Protein AF-A0A535J105-F1 (afdb_monomer_lite)

Radius of gyration: 20.71 Å; chains: 1; bounding box: 49×43×56 Å

Structure (mmCIF, N/CA/C/O backbone):
data_AF-A0A535J105-F1
#
_entry.id   AF-A0A535J105-F1
#
loop_
_atom_site.group_PDB
_atom_site.id
_atom_site.type_symbol
_atom_site.label_atom_id
_atom_site.label_alt_id
_atom_site.label_comp_id
_atom_site.label_asym_id
_atom_site.label_entity_id
_atom_site.label_seq_id
_atom_site.pdbx_PDB_ins_code
_atom_site.Cartn_x
_atom_site.Cartn_y
_atom_site.Cartn_z
_atom_site.occupancy
_atom_site.B_iso_or_equiv
_atom_site.auth_seq_id
_atom_site.auth_comp_id
_atom_site.auth_asym_id
_atom_site.auth_atom_id
_atom_site.pdbx_PDB_model_num
ATOM 1 N N . LYS A 1 1 ? -11.473 29.350 32.137 1.00 59.50 1 LYS A N 1
ATOM 2 C CA . LYS A 1 1 ? -11.458 27.879 32.347 1.00 59.50 1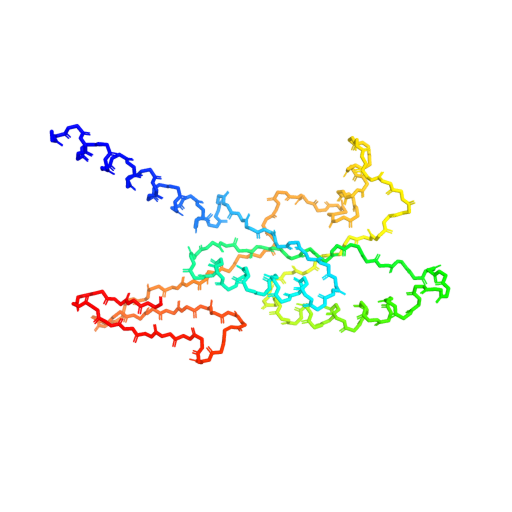 LYS A CA 1
ATOM 3 C C . LYS A 1 1 ? -12.404 27.208 31.356 1.00 59.50 1 LYS A C 1
ATOM 5 O O . LYS A 1 1 ? -11.939 26.349 30.625 1.00 59.50 1 LYS A O 1
ATOM 10 N N . ASP A 1 2 ? -13.639 27.688 31.223 1.00 75.06 2 ASP A N 1
ATOM 11 C CA . ASP A 1 2 ? -14.650 27.106 30.321 1.00 75.06 2 ASP A CA 1
ATOM 12 C C . ASP A 1 2 ? -14.290 27.156 28.827 1.00 75.06 2 ASP A C 1
ATOM 14 O O . ASP A 1 2 ? -14.538 26.194 28.109 1.00 75.06 2 ASP A O 1
ATOM 18 N N . GLU A 1 3 ? -13.612 28.207 28.351 1.00 83.88 3 GLU A N 1
ATOM 19 C CA . GLU A 1 3 ? -13.160 28.265 26.949 1.00 83.88 3 GLU A CA 1
ATOM 20 C C . GLU A 1 3 ? -12.140 27.179 26.587 1.00 83.88 3 GLU A C 1
ATOM 22 O O . GLU A 1 3 ? -12.159 26.666 25.469 1.00 83.88 3 GLU A O 1
ATOM 27 N N . VAL A 1 4 ? -11.269 26.805 27.532 1.00 87.19 4 VAL A N 1
ATOM 28 C CA . VAL A 1 4 ? -10.257 25.757 27.329 1.00 87.19 4 VAL A CA 1
ATOM 29 C C . VAL A 1 4 ? -10.929 24.388 27.268 1.00 87.19 4 VAL A C 1
ATOM 31 O O . VAL A 1 4 ? -10.615 23.599 26.379 1.00 87.19 4 VAL A O 1
ATOM 34 N N . PHE A 1 5 ? -11.901 24.131 28.148 1.00 87.94 5 PHE A N 1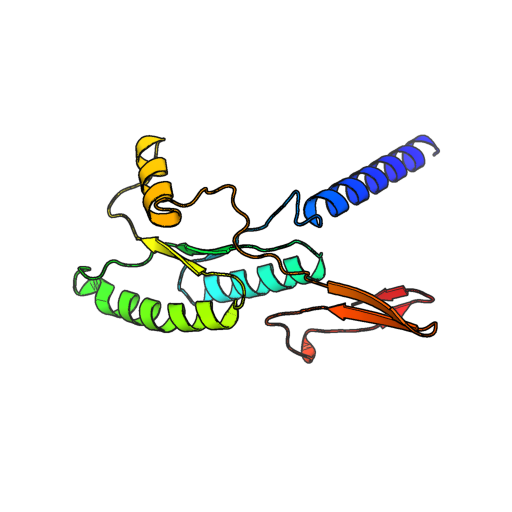
ATOM 35 C CA . PHE A 1 5 ? -12.697 22.901 28.110 1.00 87.94 5 PHE A CA 1
ATOM 36 C C . PHE A 1 5 ? -13.506 22.792 26.815 1.00 87.94 5 PHE A C 1
ATOM 38 O O . PHE A 1 5 ? -13.410 21.787 26.116 1.00 87.94 5 PHE A O 1
ATOM 45 N N . ALA A 1 6 ? -14.199 23.861 26.417 1.00 89.81 6 ALA A N 1
ATOM 46 C CA . ALA A 1 6 ? -14.946 23.885 25.163 1.00 89.81 6 ALA A CA 1
ATOM 47 C C . ALA A 1 6 ? -14.034 23.721 23.929 1.00 89.81 6 ALA A C 1
ATOM 49 O O . ALA A 1 6 ? -14.430 23.123 22.927 1.00 89.81 6 ALA A O 1
ATOM 50 N N . ALA A 1 7 ? -12.804 24.244 23.966 1.00 91.00 7 ALA A N 1
ATOM 51 C CA . ALA A 1 7 ? -11.824 24.024 22.904 1.00 91.00 7 ALA A CA 1
ATOM 52 C C . ALA A 1 7 ? -11.367 22.558 22.835 1.00 91.00 7 ALA A C 1
ATOM 54 O O . ALA A 1 7 ? -11.295 22.006 21.734 1.00 91.00 7 ALA A O 1
ATOM 55 N N . ALA A 1 8 ? -11.119 21.927 23.985 1.00 92.12 8 ALA A N 1
ATOM 56 C CA . ALA A 1 8 ? -10.745 20.518 24.067 1.00 92.12 8 ALA A CA 1
ATOM 57 C C . ALA A 1 8 ? -11.865 19.596 23.552 1.00 92.12 8 ALA A C 1
ATOM 59 O O . ALA A 1 8 ? -11.605 18.732 22.716 1.00 92.12 8 ALA A O 1
ATOM 60 N N . GLU A 1 9 ? -13.118 19.828 23.950 1.00 92.12 9 GLU A N 1
ATOM 61 C CA . GLU A 1 9 ? -14.272 19.063 23.453 1.00 92.12 9 GLU A CA 1
ATOM 62 C C . GLU A 1 9 ? -14.429 19.175 21.932 1.00 92.12 9 GLU A C 1
ATOM 64 O O . GLU A 1 9 ? -14.629 18.174 21.240 1.00 92.12 9 GLU A O 1
ATOM 69 N N . ARG A 1 10 ? -14.273 20.385 21.376 1.00 92.88 10 ARG A N 1
ATOM 70 C CA . ARG A 1 10 ? -14.320 20.591 19.919 1.00 92.88 10 ARG A CA 1
ATOM 71 C C . ARG A 1 10 ? -13.208 19.843 19.190 1.00 92.88 10 ARG A C 1
ATOM 73 O O . ARG A 1 10 ? -13.450 19.356 18.085 1.00 92.88 10 ARG A O 1
ATOM 80 N N . LEU A 1 11 ? -12.009 19.777 19.768 1.00 93.19 11 LEU A N 1
ATOM 81 C CA . LEU A 1 11 ? -10.890 19.028 19.198 1.00 93.19 11 LEU A CA 1
ATOM 82 C C . LEU A 1 11 ? -11.182 17.525 19.209 1.00 93.19 11 LEU A C 1
ATOM 84 O O . LEU A 1 11 ? -11.106 16.899 18.155 1.00 93.19 11 LEU A O 1
ATOM 88 N N . LEU A 1 12 ? -11.591 16.973 20.354 1.00 93.25 12 LEU A N 1
ATOM 89 C CA . LEU A 1 12 ? -11.930 15.553 20.486 1.00 93.25 12 LEU A CA 1
ATOM 90 C C . LEU A 1 12 ? -13.046 15.147 19.515 1.00 93.25 12 LEU A C 1
ATOM 92 O O . LEU A 1 12 ? -12.905 14.167 18.790 1.00 93.25 12 LEU A O 1
ATOM 96 N N . ALA A 1 13 ? -14.102 15.957 19.397 1.00 93.31 13 ALA A N 1
ATOM 97 C CA . ALA A 1 13 ? -15.184 15.704 18.445 1.00 93.31 13 ALA A CA 1
ATOM 98 C C . ALA A 1 13 ? -14.731 15.778 16.974 1.00 93.31 13 ALA A C 1
ATOM 100 O O . ALA A 1 13 ? -15.311 15.123 16.108 1.00 93.31 13 ALA A O 1
ATOM 101 N N . ARG A 1 14 ? -13.724 16.601 16.649 1.00 93.38 14 ARG A N 1
ATOM 102 C CA . ARG A 1 14 ? -13.136 16.643 15.299 1.00 93.38 14 ARG A CA 1
ATOM 103 C C . ARG A 1 14 ? -12.275 15.413 15.025 1.00 93.38 14 ARG A C 1
ATOM 105 O O . ARG A 1 14 ? -12.372 14.878 13.927 1.00 93.38 14 ARG A O 1
ATOM 112 N N . LEU A 1 15 ? -11.487 14.970 16.003 1.00 93.56 15 LEU A N 1
ATOM 113 C CA . LEU A 1 15 ? -10.656 13.770 15.890 1.00 93.56 15 LEU A CA 1
ATOM 114 C C . LEU A 1 15 ? -11.509 12.507 15.732 1.00 93.56 15 LEU A C 1
ATOM 116 O O . LEU A 1 15 ? -11.232 11.713 14.843 1.00 93.56 15 LEU A O 1
ATOM 120 N N . ASP A 1 16 ? -12.589 12.371 16.506 1.00 91.25 16 ASP A N 1
ATOM 121 C CA . ASP A 1 16 ? -13.537 11.255 16.376 1.00 91.25 16 ASP A CA 1
ATOM 122 C C . ASP A 1 16 ? -14.183 11.208 14.981 1.00 91.25 16 ASP A C 1
ATOM 124 O O . ASP A 1 16 ? -14.221 10.161 14.337 1.00 91.25 16 ASP A O 1
ATOM 128 N N . ARG A 1 17 ? -14.629 12.361 14.461 1.00 93.06 17 ARG A N 1
ATOM 129 C CA . ARG A 1 17 ? -15.175 12.441 13.096 1.00 93.06 17 ARG A CA 1
ATOM 130 C C . ARG A 1 17 ? -14.147 12.074 12.030 1.00 93.06 17 ARG A C 1
ATOM 132 O O . ARG A 1 17 ? -14.493 11.375 11.085 1.00 93.06 17 ARG A O 1
ATOM 139 N N . LEU A 1 18 ? -12.911 12.547 12.169 1.00 92.62 18 LEU A N 1
ATOM 140 C CA . LEU A 1 18 ? -11.831 12.225 11.238 1.00 92.62 18 LEU A CA 1
ATOM 141 C C . LEU A 1 18 ? -11.532 10.726 11.261 1.00 92.62 18 LEU A C 1
ATOM 143 O O . LEU A 1 18 ? -11.474 10.109 10.203 1.00 92.62 18 LEU A O 1
ATOM 147 N N . HIS A 1 19 ? -11.403 10.136 12.450 1.00 89.75 19 HIS A N 1
ATOM 148 C CA . HIS A 1 19 ? -11.154 8.707 12.599 1.00 89.75 19 HIS A CA 1
ATOM 149 C C . HIS A 1 19 ? -12.260 7.871 11.942 1.00 89.75 19 HIS A C 1
ATOM 151 O O . HIS A 1 19 ? -11.954 6.980 11.158 1.00 89.75 19 HIS A O 1
ATOM 157 N N . LYS A 1 20 ? -13.536 8.216 12.171 1.00 90.38 20 LYS A N 1
ATOM 158 C CA . LYS A 1 20 ? -14.678 7.546 11.524 1.00 90.38 20 LYS A CA 1
ATOM 159 C C . LYS A 1 20 ? -14.620 7.607 9.999 1.00 90.38 20 LYS A C 1
ATOM 161 O O . LYS A 1 20 ? -14.920 6.610 9.361 1.00 90.38 20 LYS A O 1
ATOM 166 N N . LEU A 1 21 ? -14.227 8.744 9.421 1.00 92.38 21 LEU A N 1
ATOM 167 C CA . LEU A 1 21 ? -14.090 8.885 7.967 1.00 92.38 21 LEU A CA 1
ATOM 168 C C . LEU A 1 21 ? -12.931 8.053 7.407 1.00 92.38 21 LEU A C 1
ATOM 170 O O . LEU A 1 21 ? -13.077 7.446 6.350 1.00 92.38 21 LEU A O 1
ATOM 174 N N . LEU A 1 22 ? -11.789 8.026 8.101 1.00 91.12 22 LEU A N 1
ATOM 175 C CA . LEU A 1 22 ? -10.622 7.253 7.667 1.00 91.12 22 LEU A CA 1
ATOM 176 C C . LEU A 1 22 ? -10.811 5.743 7.839 1.00 91.12 22 LEU A C 1
ATOM 178 O O . LEU A 1 22 ? -10.203 4.977 7.101 1.00 91.12 22 LEU A O 1
ATOM 182 N N . ALA A 1 23 ? -11.630 5.324 8.803 1.00 89.25 23 ALA A N 1
ATOM 183 C CA . ALA A 1 23 ? -11.937 3.922 9.063 1.00 89.25 23 ALA A CA 1
ATOM 184 C C . ALA A 1 23 ? -13.127 3.386 8.243 1.00 89.25 23 ALA A C 1
ATOM 186 O O . ALA A 1 23 ? -13.415 2.194 8.313 1.00 89.25 23 ALA A O 1
ATOM 187 N N . ASP A 1 24 ? -13.834 4.235 7.486 1.00 89.50 24 ASP A N 1
ATOM 188 C CA . ASP A 1 24 ? -14.956 3.818 6.641 1.00 89.50 24 ASP A CA 1
ATOM 189 C C . ASP A 1 24 ? -14.453 3.323 5.266 1.00 89.50 24 ASP A C 1
ATOM 191 O O . ASP A 1 24 ? -14.023 4.144 4.448 1.00 89.50 24 ASP A O 1
ATOM 195 N N . PRO A 1 25 ? -14.521 2.005 4.976 1.00 87.19 25 PRO A N 1
ATOM 196 C CA . PRO A 1 25 ? -14.032 1.424 3.723 1.00 87.19 25 PRO A CA 1
ATOM 197 C C . PRO A 1 25 ? -14.865 1.788 2.492 1.00 87.19 25 PRO A C 1
ATOM 199 O O . PRO A 1 25 ? -14.424 1.525 1.374 1.00 87.19 25 PRO A O 1
ATOM 202 N N . GLU A 1 26 ? -16.048 2.382 2.663 1.00 88.06 26 GLU A N 1
ATOM 203 C CA . GLU A 1 26 ? -16.838 2.893 1.539 1.00 88.06 26 GLU A CA 1
ATOM 204 C C . GLU A 1 26 ? -16.488 4.347 1.190 1.00 88.06 26 GLU A C 1
ATOM 206 O O . GLU A 1 26 ? -16.902 4.841 0.141 1.00 88.06 26 GLU A O 1
ATOM 211 N N . LEU A 1 27 ? -15.711 5.034 2.038 1.00 91.06 27 LEU A N 1
ATOM 212 C CA . LEU A 1 27 ? -15.307 6.429 1.833 1.00 91.06 27 LEU A CA 1
ATOM 213 C C . LEU A 1 27 ? -13.801 6.598 1.622 1.00 91.06 27 LEU A C 1
ATOM 215 O O . LEU A 1 27 ? -13.392 7.458 0.841 1.00 91.06 27 LEU A O 1
ATOM 219 N N . THR A 1 28 ? -12.984 5.809 2.319 1.00 92.50 28 THR A N 1
ATOM 220 C CA . THR A 1 28 ? -11.526 5.956 2.336 1.00 92.50 28 THR A CA 1
ATOM 221 C C . THR A 1 28 ? -10.849 4.613 2.094 1.00 92.50 28 THR A C 1
ATOM 223 O O . THR A 1 28 ? -11.300 3.585 2.586 1.00 92.50 28 THR A O 1
ATOM 226 N N . ALA A 1 29 ? -9.725 4.634 1.377 1.00 92.75 29 ALA A N 1
ATOM 227 C CA . ALA A 1 29 ? -8.799 3.515 1.275 1.00 92.75 29 ALA A CA 1
ATOM 228 C C . ALA A 1 29 ? -7.351 4.023 1.285 1.00 92.75 29 ALA A C 1
ATOM 230 O O . ALA A 1 29 ? -7.041 5.085 0.736 1.00 92.75 29 ALA A O 1
ATOM 231 N N . VAL A 1 30 ? -6.465 3.260 1.919 1.00 94.12 30 VAL A N 1
ATOM 232 C CA . VAL A 1 30 ? -5.026 3.517 1.980 1.00 94.12 30 VAL A CA 1
ATOM 233 C C . VAL A 1 30 ? -4.310 2.631 0.963 1.00 94.12 30 VAL A C 1
ATOM 235 O O . VAL A 1 30 ? -4.537 1.425 0.894 1.00 94.12 30 VAL A O 1
ATOM 238 N N . ARG A 1 31 ? -3.399 3.227 0.190 1.00 96.19 31 ARG A N 1
ATOM 239 C CA . ARG A 1 31 ? -2.553 2.511 -0.770 1.00 96.19 31 ARG A CA 1
ATOM 240 C C . ARG A 1 31 ? -1.101 2.616 -0.356 1.00 96.19 31 ARG A C 1
ATOM 242 O O . ARG A 1 31 ? -0.573 3.722 -0.239 1.00 96.19 31 ARG A O 1
ATOM 249 N N . VAL A 1 32 ? -0.459 1.477 -0.128 1.00 96.94 32 VAL A N 1
ATOM 250 C CA . VAL A 1 32 ? 0.933 1.435 0.334 1.00 96.94 32 VAL A CA 1
ATOM 251 C C . VAL A 1 32 ? 1.855 1.421 -0.874 1.00 96.94 32 VAL A C 1
ATOM 253 O O . VAL A 1 32 ? 1.741 0.549 -1.725 1.00 96.94 32 VAL A O 1
ATOM 256 N N . VAL A 1 33 ? 2.783 2.372 -0.954 1.00 98.12 33 VAL A N 1
ATOM 257 C CA . VAL A 1 33 ? 3.801 2.414 -2.011 1.00 98.12 33 VAL A CA 1
ATOM 258 C C . VAL A 1 33 ? 5.138 1.989 -1.427 1.00 98.12 33 VAL A C 1
ATOM 260 O O . VAL A 1 33 ? 5.564 2.535 -0.411 1.00 98.12 33 VAL A O 1
ATOM 263 N N . LEU A 1 34 ? 5.815 1.050 -2.081 1.00 98.25 34 LEU A N 1
ATOM 264 C CA . LEU A 1 34 ? 7.118 0.547 -1.657 1.00 98.25 34 LEU A CA 1
ATOM 265 C C . LEU A 1 34 ? 8.039 0.316 -2.851 1.00 98.25 34 LEU A C 1
ATOM 267 O O . LEU A 1 34 ? 7.582 0.125 -3.976 1.00 98.25 34 LEU A O 1
ATOM 271 N N . ALA A 1 35 ? 9.343 0.324 -2.614 1.00 97.81 35 ALA A N 1
ATOM 272 C CA . ALA A 1 35 ? 10.326 -0.203 -3.549 1.00 97.81 35 ALA A CA 1
ATOM 273 C C . ALA A 1 35 ? 10.714 -1.627 -3.128 1.00 97.81 35 ALA A C 1
ATOM 275 O O . ALA A 1 35 ? 10.693 -1.963 -1.945 1.00 97.81 35 ALA A O 1
ATOM 276 N N . LEU A 1 36 ? 11.097 -2.469 -4.090 1.00 97.44 36 LEU A N 1
ATOM 277 C CA . LEU A 1 36 ? 11.543 -3.843 -3.822 1.00 97.44 36 LEU A CA 1
ATOM 278 C C . LEU A 1 36 ? 12.983 -3.881 -3.286 1.00 97.44 36 LEU A C 1
ATOM 280 O O . LEU A 1 36 ? 13.898 -4.430 -3.903 1.00 97.44 36 LEU A O 1
ATOM 284 N N . GLU A 1 37 ? 13.167 -3.273 -2.122 1.00 95.56 37 GLU A N 1
ATOM 285 C CA . GLU A 1 37 ? 14.380 -3.280 -1.316 1.00 95.56 37 GLU A CA 1
ATOM 286 C C . GLU A 1 37 ? 14.026 -3.570 0.147 1.00 95.56 37 GLU A C 1
ATOM 288 O O . GLU A 1 37 ? 12.940 -3.236 0.615 1.00 95.56 37 GLU A O 1
ATOM 293 N N . LYS A 1 38 ? 14.954 -4.178 0.896 1.00 94.56 38 LYS A N 1
ATOM 294 C CA . LYS A 1 38 ? 14.671 -4.673 2.254 1.00 94.56 38 LYS A CA 1
ATOM 295 C C . LYS A 1 38 ? 14.131 -3.600 3.202 1.00 94.56 38 LYS A C 1
ATOM 297 O O . LYS A 1 38 ? 13.212 -3.878 3.962 1.00 94.56 38 LYS A O 1
ATOM 302 N N . LEU A 1 39 ? 14.714 -2.398 3.177 1.00 96.56 39 LEU A N 1
ATOM 303 C CA . LEU A 1 39 ? 14.316 -1.317 4.079 1.00 96.56 39 LEU A CA 1
ATOM 304 C C . LEU A 1 39 ? 12.901 -0.823 3.759 1.00 96.56 39 LEU A C 1
ATOM 306 O O . LEU A 1 39 ? 12.062 -0.778 4.654 1.00 96.56 39 LEU A O 1
ATOM 310 N N . SER A 1 40 ? 12.627 -0.524 2.485 1.00 97.69 40 SER A N 1
ATOM 311 C CA . SER A 1 40 ? 11.307 -0.067 2.044 1.00 97.69 40 SER A CA 1
ATOM 312 C C . SER A 1 40 ? 10.215 -1.113 2.293 1.00 97.69 40 SER A C 1
ATOM 314 O O . SER A 1 40 ? 9.123 -0.747 2.721 1.00 97.69 40 SER A O 1
ATOM 316 N N . ILE A 1 41 ? 10.512 -2.407 2.113 1.00 97.81 41 ILE A N 1
ATOM 317 C CA . ILE A 1 41 ? 9.576 -3.494 2.445 1.00 97.81 41 ILE A CA 1
ATOM 318 C C . ILE A 1 41 ? 9.272 -3.504 3.950 1.00 97.81 41 ILE A C 1
ATOM 320 O O . ILE A 1 41 ? 8.106 -3.463 4.328 1.00 97.81 41 ILE A O 1
ATOM 324 N N . ALA A 1 42 ? 10.291 -3.459 4.814 1.00 96.50 42 ALA A N 1
ATOM 325 C CA . ALA A 1 42 ? 10.088 -3.451 6.266 1.00 96.50 42 ALA A CA 1
ATOM 326 C C . ALA A 1 42 ? 9.328 -2.200 6.765 1.00 96.50 42 ALA A C 1
ATOM 328 O O . ALA A 1 42 ? 8.584 -2.246 7.746 1.00 96.50 42 ALA A O 1
ATOM 329 N N . GLU A 1 43 ? 9.503 -1.047 6.117 1.00 97.00 43 GLU A N 1
ATOM 330 C CA . GLU A 1 43 ? 8.715 0.160 6.399 1.00 97.00 43 GLU A CA 1
ATOM 331 C C . GLU A 1 43 ? 7.256 0.029 5.958 1.00 97.00 43 GLU A C 1
ATOM 333 O O . GLU A 1 43 ? 6.355 0.446 6.695 1.00 97.00 43 GLU A O 1
ATOM 338 N N . ALA A 1 44 ? 7.022 -0.579 4.796 1.00 97.12 44 ALA A N 1
ATOM 339 C CA . ALA A 1 44 ? 5.686 -0.864 4.297 1.00 97.12 44 ALA A CA 1
ATOM 340 C C . ALA A 1 44 ? 4.943 -1.849 5.209 1.00 97.12 44 ALA A C 1
ATOM 342 O O . ALA A 1 44 ? 3.794 -1.586 5.558 1.00 97.12 44 ALA A O 1
ATOM 343 N N . GLU A 1 45 ? 5.607 -2.917 5.660 1.00 95.75 45 GLU A N 1
ATOM 344 C CA . GLU A 1 45 ? 5.057 -3.896 6.607 1.00 95.75 45 GLU A CA 1
ATOM 345 C C . GLU A 1 45 ? 4.622 -3.216 7.912 1.00 95.75 45 GLU A C 1
ATOM 347 O O . GLU A 1 45 ? 3.455 -3.295 8.290 1.00 95.75 45 GLU A O 1
ATOM 352 N N . ARG A 1 46 ? 5.514 -2.441 8.549 1.00 94.00 46 ARG A N 1
ATOM 353 C CA . ARG A 1 46 ? 5.186 -1.702 9.785 1.00 94.00 46 ARG A CA 1
ATOM 354 C C . ARG A 1 46 ? 4.023 -0.729 9.602 1.00 94.00 46 ARG A C 1
ATOM 356 O O . ARG A 1 46 ? 3.146 -0.643 10.459 1.00 94.00 46 ARG A O 1
ATOM 363 N N . SER A 1 47 ? 4.008 0.004 8.489 1.00 94.44 47 SER A N 1
ATOM 364 C CA . SER A 1 47 ? 2.921 0.941 8.181 1.00 94.44 47 SER A CA 1
ATOM 365 C C . SER A 1 47 ? 1.592 0.205 8.021 1.00 94.44 47 SER A C 1
ATOM 367 O O . SER A 1 47 ? 0.573 0.645 8.548 1.00 94.44 47 SER A O 1
ATOM 369 N N . PHE A 1 48 ? 1.611 -0.946 7.351 1.00 93.81 48 PHE A N 1
ATOM 370 C CA . PHE A 1 48 ? 0.436 -1.780 7.137 1.00 93.81 48 PHE A CA 1
ATOM 371 C C . PHE A 1 48 ? -0.122 -2.344 8.447 1.00 93.81 48 PHE A C 1
ATOM 373 O O . PHE A 1 48 ? -1.334 -2.263 8.661 1.00 93.81 48 PHE A O 1
ATOM 380 N N . THR A 1 49 ? 0.736 -2.802 9.365 1.00 91.31 49 THR A N 1
ATOM 381 C CA . THR A 1 49 ? 0.330 -3.185 10.728 1.00 91.31 49 THR A CA 1
ATOM 382 C C . THR A 1 49 ? -0.347 -2.021 11.458 1.00 91.31 49 THR A C 1
ATOM 384 O O . THR A 1 49 ? -1.403 -2.208 12.061 1.00 91.31 49 THR A O 1
ATOM 387 N N . TYR A 1 50 ? 0.204 -0.802 11.379 1.00 90.56 50 TYR A N 1
ATOM 388 C CA . TYR A 1 50 ? -0.405 0.373 12.016 1.00 90.56 50 TYR A CA 1
ATOM 389 C C . TYR A 1 50 ? -1.756 0.742 11.414 1.00 90.56 50 TY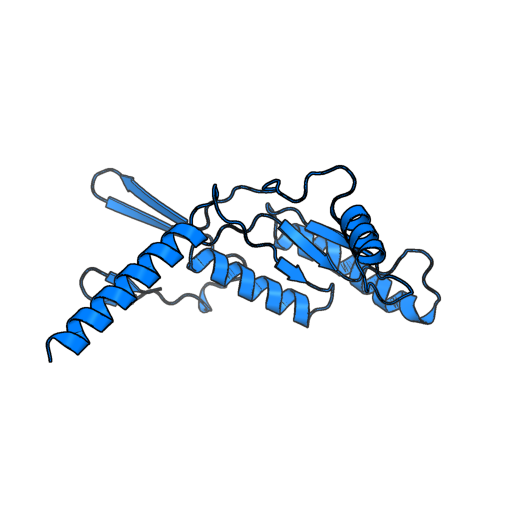R A C 1
ATOM 391 O O . TYR A 1 50 ? -2.690 1.033 12.159 1.00 90.56 50 TYR A O 1
ATOM 399 N N . PHE A 1 51 ? -1.896 0.699 10.089 1.00 91.19 51 PHE A N 1
ATOM 400 C CA . PHE A 1 51 ? -3.199 0.907 9.461 1.00 91.19 51 PHE A CA 1
ATOM 401 C C . PHE A 1 51 ? -4.214 -0.113 9.964 1.00 91.19 51 PHE A C 1
ATOM 403 O O . PHE A 1 51 ? -5.343 0.270 10.267 1.00 91.19 51 PHE A O 1
ATOM 410 N N . HIS A 1 52 ? -3.798 -1.364 10.175 1.00 88.12 52 HIS A N 1
ATOM 411 C CA . HIS A 1 52 ? -4.702 -2.363 10.717 1.00 88.12 52 HIS A 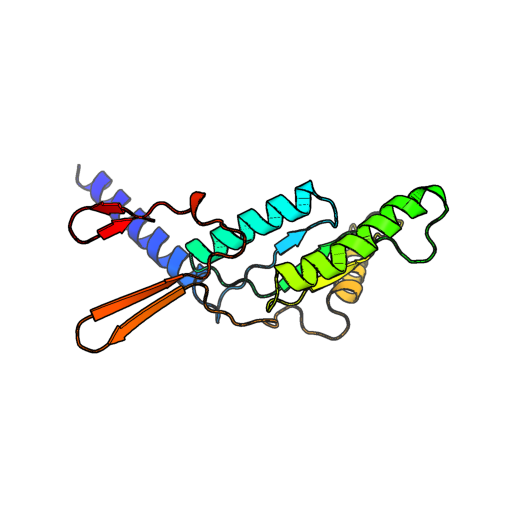CA 1
ATOM 412 C C . HIS A 1 52 ? -5.095 -2.103 12.174 1.00 88.12 52 HIS A C 1
ATOM 414 O O . HIS A 1 52 ? -6.278 -2.158 12.510 1.00 88.12 52 HIS A O 1
ATOM 420 N N . LEU A 1 53 ? -4.130 -1.726 13.017 1.00 87.81 53 LEU A N 1
ATOM 421 C CA . LEU A 1 53 ? -4.379 -1.338 14.410 1.00 87.81 53 LEU A CA 1
ATOM 422 C C . LEU A 1 53 ? -5.372 -0.178 14.525 1.00 87.81 53 LEU A C 1
ATOM 424 O O . LEU A 1 53 ? -6.247 -0.196 15.388 1.00 87.81 53 LEU A O 1
ATOM 428 N N . PHE A 1 54 ? -5.264 0.818 13.645 1.00 86.00 54 PHE A N 1
ATOM 429 C CA . PHE A 1 54 ? -6.161 1.975 13.634 1.00 86.00 54 PHE A CA 1
ATOM 430 C C . PHE A 1 54 ? -7.448 1.754 12.825 1.00 86.00 54 PHE A C 1
ATOM 432 O O . PHE A 1 54 ? -8.267 2.666 12.737 1.00 86.00 54 PHE A O 1
ATOM 439 N N . GLY A 1 55 ? -7.663 0.567 12.252 1.00 88.19 55 GLY A N 1
ATOM 440 C CA . GLY A 1 55 ? -8.862 0.269 11.466 1.00 88.19 55 GLY A CA 1
ATOM 441 C C . GLY A 1 55 ? -8.924 0.972 10.112 1.00 88.19 55 GLY A C 1
ATOM 442 O O . GLY A 1 55 ? -10.012 1.113 9.562 1.00 88.19 55 GLY A O 1
ATOM 443 N N . TYR A 1 56 ? -7.794 1.427 9.572 1.00 91.31 56 TYR A N 1
ATOM 444 C CA . TYR A 1 56 ? -7.742 2.072 8.265 1.00 91.31 56 TYR A CA 1
ATOM 445 C C . TYR A 1 56 ? -7.656 1.017 7.152 1.00 91.31 56 TYR A C 1
ATOM 447 O O . TYR A 1 56 ? -6.696 0.241 7.106 1.00 91.31 56 TYR A O 1
ATOM 455 N N . PRO A 1 57 ? -8.647 0.965 6.247 1.00 91.31 57 PRO A N 1
ATOM 456 C CA . PRO A 1 57 ? -8.711 -0.040 5.198 1.00 91.31 57 PRO A CA 1
ATOM 457 C C . PRO A 1 57 ? -7.611 0.209 4.166 1.00 91.31 57 PRO A C 1
ATOM 459 O O . PRO A 1 57 ? -7.475 1.313 3.641 1.00 91.31 57 PRO A O 1
ATOM 462 N N . SER A 1 58 ? -6.827 -0.825 3.868 1.00 93.25 58 SER A N 1
ATOM 463 C CA . SER A 1 58 ? -5.806 -0.788 2.818 1.00 93.25 58 SER A CA 1
ATOM 464 C C . SER A 1 58 ? -6.244 -1.654 1.639 1.00 93.25 58 SER A C 1
ATOM 466 O O . SER A 1 58 ? -6.508 -2.839 1.834 1.00 93.25 58 SER A O 1
ATOM 468 N N . ASP A 1 59 ? -6.341 -1.080 0.436 1.00 95.31 59 ASP A N 1
ATOM 469 C CA . ASP A 1 59 ? -6.940 -1.764 -0.723 1.00 95.31 59 ASP A CA 1
ATOM 470 C C . ASP A 1 59 ? -5.930 -2.205 -1.788 1.00 95.31 59 ASP A C 1
ATOM 472 O O . ASP A 1 59 ? -6.239 -3.087 -2.589 1.00 95.31 59 ASP A O 1
ATOM 476 N N . LEU A 1 60 ? -4.739 -1.603 -1.819 1.00 97.00 60 LEU A N 1
ATOM 477 C CA . LEU A 1 60 ? -3.732 -1.871 -2.841 1.00 97.00 60 LEU A CA 1
ATOM 478 C C . LEU A 1 60 ? -2.312 -1.598 -2.328 1.00 97.00 60 LEU A C 1
ATOM 480 O O . LEU A 1 60 ? -2.048 -0.585 -1.675 1.00 97.00 60 LEU A O 1
ATOM 484 N N . VAL A 1 61 ? -1.375 -2.463 -2.710 1.00 98.00 61 VAL A N 1
ATOM 485 C CA . VAL A 1 61 ? 0.066 -2.232 -2.561 1.00 98.00 61 VAL A CA 1
ATOM 486 C C . VAL A 1 61 ? 0.679 -1.948 -3.930 1.00 98.00 61 VAL A C 1
ATOM 488 O O . VAL A 1 61 ? 0.338 -2.580 -4.927 1.00 98.00 61 VAL A O 1
ATOM 491 N N . ILE A 1 62 ? 1.594 -0.987 -3.997 1.00 98.50 62 ILE A N 1
ATOM 492 C CA . ILE A 1 62 ? 2.248 -0.543 -5.225 1.00 98.50 62 ILE A CA 1
ATOM 493 C C . ILE A 1 62 ? 3.753 -0.754 -5.079 1.00 98.50 62 ILE A C 1
ATOM 495 O O . ILE A 1 62 ? 4.433 -0.003 -4.378 1.00 98.50 62 ILE A O 1
ATOM 499 N N . ALA A 1 63 ? 4.278 -1.755 -5.779 1.00 98.25 63 ALA A N 1
ATOM 500 C CA . ALA A 1 63 ? 5.704 -1.992 -5.931 1.00 98.25 63 ALA A CA 1
ATOM 501 C C . ALA A 1 63 ? 6.259 -1.080 -7.039 1.00 98.25 63 ALA A C 1
ATOM 503 O O . ALA A 1 63 ? 6.128 -1.340 -8.236 1.00 98.25 63 ALA A O 1
ATOM 504 N N . ASN A 1 64 ? 6.846 0.037 -6.632 1.00 97.56 64 ASN A N 1
ATOM 505 C CA . ASN A 1 64 ? 7.385 1.060 -7.512 1.00 97.56 64 ASN A CA 1
ATOM 506 C C . ASN A 1 64 ? 8.815 0.727 -7.974 1.00 97.56 64 ASN A C 1
ATOM 508 O O . ASN A 1 64 ? 9.557 0.016 -7.292 1.00 97.56 64 ASN A O 1
ATOM 512 N N . ARG A 1 65 ? 9.229 1.330 -9.097 1.00 95.69 65 ARG A N 1
ATOM 513 C CA . ARG A 1 65 ? 10.593 1.255 -9.652 1.00 95.69 65 ARG A CA 1
ATOM 514 C C . ARG A 1 65 ? 11.028 -0.165 -10.030 1.00 95.69 65 ARG A C 1
ATOM 516 O O . ARG A 1 65 ? 12.164 -0.565 -9.761 1.00 95.69 65 ARG A O 1
ATOM 523 N N . ILE A 1 66 ? 10.143 -0.920 -10.676 1.00 97.00 66 ILE A N 1
ATOM 524 C CA . ILE A 1 66 ? 10.474 -2.251 -11.193 1.00 97.00 66 ILE A CA 1
ATOM 525 C C . ILE A 1 66 ? 11.371 -2.134 -12.421 1.00 97.00 66 ILE A C 1
ATOM 527 O O . ILE A 1 66 ? 10.989 -1.551 -13.434 1.00 97.00 66 ILE A O 1
ATOM 531 N N . LEU A 1 67 ? 12.568 -2.703 -12.337 1.00 95.94 67 LEU A N 1
ATOM 532 C CA . LEU A 1 67 ? 13.523 -2.701 -13.435 1.00 95.94 67 LEU A CA 1
ATOM 533 C C . LEU A 1 67 ? 12.993 -3.538 -14.612 1.00 95.94 67 LEU A C 1
ATOM 535 O O . LEU A 1 67 ? 12.619 -4.702 -14.415 1.00 95.94 67 LEU A O 1
ATOM 539 N N . PRO A 1 68 ? 12.980 -2.984 -15.838 1.00 91.81 68 PRO A N 1
ATOM 540 C CA . PRO A 1 68 ? 12.483 -3.697 -17.006 1.00 91.81 68 PRO A CA 1
ATOM 541 C C . PRO A 1 68 ? 13.383 -4.896 -17.383 1.00 91.81 68 PRO A C 1
ATOM 543 O O . PRO A 1 68 ? 14.497 -5.047 -16.874 1.00 91.81 68 PRO A O 1
ATOM 546 N N . PRO A 1 69 ? 12.901 -5.842 -18.209 1.00 87.56 69 PRO A N 1
ATOM 547 C CA . PRO A 1 69 ? 13.648 -7.054 -18.564 1.00 87.56 69 PRO A CA 1
ATOM 548 C C . PRO A 1 69 ? 14.939 -6.809 -19.349 1.00 87.56 69 PRO A C 1
ATOM 550 O O . PRO A 1 69 ? 15.850 -7.630 -19.279 1.00 87.56 69 PRO A O 1
ATOM 553 N N . ASP A 1 70 ? 15.021 -5.698 -20.066 1.00 86.31 70 ASP A N 1
ATOM 554 C CA . ASP A 1 70 ? 16.104 -5.307 -20.966 1.00 86.31 70 ASP A CA 1
ATOM 555 C C . ASP A 1 70 ? 17.172 -4.423 -20.299 1.00 86.31 70 ASP A C 1
ATOM 557 O O . ASP A 1 70 ? 18.016 -3.839 -20.982 1.00 86.31 70 ASP A O 1
ATOM 561 N N . VAL A 1 71 ? 17.184 -4.335 -18.964 1.00 86.88 71 VAL A N 1
ATOM 562 C CA . VAL A 1 71 ? 18.224 -3.581 -18.256 1.00 86.88 71 VAL A CA 1
ATOM 563 C C . VAL A 1 71 ? 19.618 -4.141 -18.539 1.00 86.88 71 VAL A C 1
ATOM 565 O O . VAL A 1 71 ? 19.862 -5.347 -18.479 1.00 86.88 71 VAL A O 1
ATOM 568 N N . GLY A 1 72 ? 20.560 -3.240 -18.826 1.00 87.94 72 GLY A N 1
ATOM 569 C CA . GLY A 1 72 ? 21.956 -3.599 -19.062 1.00 87.94 72 GLY A CA 1
ATOM 570 C C . GLY A 1 72 ? 22.602 -4.303 -17.862 1.00 87.94 72 GLY A C 1
ATOM 571 O O . GLY A 1 72 ? 22.136 -4.198 -16.725 1.00 87.94 72 GLY A O 1
ATOM 572 N N . GLY A 1 73 ? 23.728 -4.984 -18.105 1.00 88.88 73 GLY A N 1
ATOM 573 C CA . GLY A 1 73 ? 24.373 -5.877 -17.130 1.00 88.88 73 GLY A CA 1
ATOM 574 C C . GLY A 1 73 ? 24.677 -5.257 -15.759 1.00 88.88 73 GLY A C 1
ATOM 575 O O . GLY A 1 73 ? 24.665 -5.967 -14.759 1.00 88.88 73 GLY A O 1
ATOM 576 N N . TYR A 1 74 ? 24.863 -3.936 -15.685 1.00 90.88 74 TYR A N 1
ATOM 577 C CA . TYR A 1 74 ? 25.064 -3.212 -14.426 1.00 90.88 74 TYR A CA 1
ATOM 578 C C . TYR A 1 74 ? 23.901 -3.385 -13.429 1.00 90.88 74 TYR A C 1
ATOM 580 O O . TYR A 1 74 ? 24.131 -3.493 -12.227 1.00 90.88 74 TYR A O 1
ATOM 588 N N . PHE A 1 75 ? 22.658 -3.468 -13.915 1.00 93.44 75 PHE A N 1
ATOM 589 C CA . PHE A 1 75 ? 21.460 -3.600 -13.076 1.00 93.44 75 PHE A CA 1
ATOM 590 C C . PHE A 1 75 ? 20.944 -5.041 -12.961 1.00 93.44 75 PHE A C 1
ATOM 592 O O . PHE A 1 75 ? 19.920 -5.272 -12.315 1.00 93.44 75 PHE A O 1
ATOM 599 N N . ALA A 1 76 ? 21.639 -6.018 -13.553 1.00 93.12 76 ALA A N 1
ATOM 600 C CA . ALA A 1 76 ? 21.181 -7.406 -13.602 1.00 93.12 76 ALA A CA 1
ATOM 601 C C . ALA A 1 76 ? 20.964 -8.004 -12.201 1.00 93.12 76 ALA A C 1
ATOM 603 O O . ALA A 1 76 ? 19.920 -8.604 -11.943 1.00 93.12 76 ALA A O 1
ATOM 604 N N . GLU A 1 77 ? 21.897 -7.779 -11.270 1.00 93.88 77 GLU A N 1
ATOM 605 C CA . GLU A 1 77 ? 21.766 -8.276 -9.895 1.00 93.88 77 GLU A CA 1
ATOM 606 C C . GLU A 1 77 ? 20.639 -7.587 -9.125 1.00 93.88 77 GLU A C 1
ATOM 608 O O . GLU A 1 77 ? 19.890 -8.250 -8.407 1.00 93.88 77 GLU A O 1
ATOM 613 N N . LEU A 1 78 ? 20.463 -6.275 -9.306 1.00 94.31 78 LEU A N 1
ATOM 614 C CA . LEU A 1 78 ? 19.366 -5.552 -8.664 1.00 94.31 78 LEU A CA 1
ATOM 615 C C . LEU A 1 78 ? 18.015 -6.062 -9.174 1.00 94.31 78 LEU A C 1
ATOM 617 O O . LEU A 1 78 ? 17.121 -6.338 -8.377 1.00 94.31 78 LEU A O 1
ATOM 621 N N . ARG A 1 79 ? 17.886 -6.283 -10.486 1.00 94.94 79 ARG A N 1
ATOM 622 C CA . ARG A 1 79 ? 16.687 -6.890 -11.069 1.00 94.94 79 ARG A CA 1
ATOM 623 C C . ARG A 1 79 ? 16.450 -8.299 -10.529 1.00 94.94 79 ARG A C 1
ATOM 625 O O . ARG A 1 79 ? 15.319 -8.627 -10.180 1.00 94.94 79 ARG A O 1
ATOM 632 N N . ARG A 1 80 ? 17.496 -9.125 -10.421 1.00 94.75 80 ARG A N 1
ATOM 633 C CA . ARG A 1 80 ? 17.392 -10.475 -9.844 1.00 94.75 80 ARG A CA 1
ATOM 634 C C . ARG A 1 80 ? 16.870 -10.425 -8.406 1.00 94.75 80 ARG A C 1
ATOM 636 O O . ARG A 1 80 ? 16.016 -11.231 -8.052 1.00 94.75 80 ARG A O 1
ATOM 643 N N . LEU A 1 81 ? 17.332 -9.470 -7.598 1.00 95.69 81 LEU A N 1
ATOM 644 C CA . LEU A 1 81 ? 16.817 -9.253 -6.242 1.00 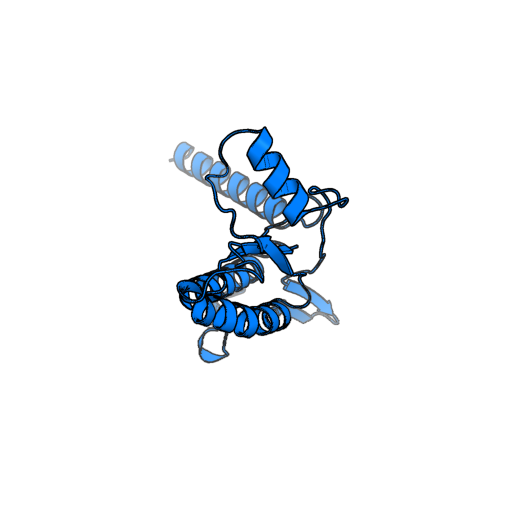95.69 81 LEU A CA 1
ATOM 645 C C . LEU A 1 81 ? 15.347 -8.814 -6.248 1.00 95.69 81 LEU A C 1
ATOM 647 O O . LEU A 1 81 ? 14.552 -9.379 -5.502 1.00 95.69 81 LEU A O 1
ATOM 651 N N . GLN A 1 82 ? 14.957 -7.879 -7.119 1.00 97.00 82 GLN A N 1
ATOM 652 C CA . GLN A 1 82 ? 13.553 -7.472 -7.260 1.00 97.00 82 GLN A CA 1
ATOM 653 C C . GLN A 1 82 ? 12.648 -8.662 -7.617 1.00 97.00 82 GLN A C 1
ATOM 655 O O . GLN A 1 82 ? 11.600 -8.842 -7.004 1.00 97.00 82 GLN A O 1
ATOM 660 N N . GLN A 1 83 ? 13.081 -9.533 -8.534 1.00 95.56 83 GLN A N 1
ATOM 661 C CA . GLN A 1 83 ? 12.343 -10.751 -8.894 1.00 95.56 83 GLN A CA 1
ATOM 662 C C . GLN A 1 83 ? 12.220 -11.756 -7.738 1.00 95.56 83 GLN A C 1
ATOM 664 O O . GLN A 1 83 ? 11.292 -12.559 -7.731 1.00 95.56 83 GLN A O 1
ATOM 669 N N . GLN A 1 84 ? 13.136 -11.723 -6.767 1.00 97.00 84 GLN A N 1
ATOM 670 C CA . GLN A 1 84 ? 13.049 -12.543 -5.557 1.00 97.00 84 GLN A CA 1
ATOM 671 C C . GLN A 1 84 ? 12.115 -11.933 -4.510 1.00 97.00 84 GLN A C 1
ATOM 673 O O . GLN A 1 84 ? 11.420 -12.681 -3.825 1.00 97.00 84 GLN A O 1
ATOM 678 N N . TYR A 1 85 ? 12.099 -10.604 -4.375 1.00 98.00 85 TYR A N 1
ATOM 679 C CA . TYR A 1 85 ? 11.255 -9.920 -3.396 1.00 98.00 85 TYR A CA 1
ATOM 680 C C . TYR A 1 85 ? 9.801 -9.792 -3.833 1.00 98.00 85 TYR A C 1
ATOM 682 O O . TYR A 1 85 ? 8.934 -9.872 -2.973 1.00 98.00 85 TYR A O 1
ATOM 690 N N . LEU A 1 86 ? 9.508 -9.621 -5.127 1.00 97.81 86 LEU A N 1
ATOM 691 C CA . LEU A 1 86 ? 8.130 -9.402 -5.579 1.00 97.81 86 LEU A CA 1
ATOM 692 C C . LEU A 1 86 ? 7.168 -10.520 -5.122 1.00 97.81 86 LEU A C 1
ATOM 694 O O . LEU A 1 86 ? 6.185 -10.180 -4.470 1.00 97.81 86 LEU A O 1
ATOM 698 N N . PRO A 1 87 ? 7.468 -11.823 -5.306 1.00 97.88 87 PRO A N 1
ATOM 699 C CA . PRO A 1 87 ? 6.590 -12.889 -4.816 1.00 97.88 87 PRO A CA 1
ATOM 700 C C . PRO A 1 87 ? 6.484 -12.939 -3.286 1.00 97.88 87 PRO A C 1
ATOM 702 O O . PRO A 1 87 ? 5.464 -13.358 -2.744 1.00 97.88 87 PRO A O 1
ATOM 705 N N . GLN A 1 88 ? 7.537 -12.521 -2.571 1.00 97.06 88 GLN A N 1
ATOM 706 C CA . GLN A 1 88 ? 7.506 -12.431 -1.108 1.00 97.06 88 GLN A CA 1
ATOM 707 C C . GLN A 1 88 ? 6.561 -11.318 -0.661 1.00 97.06 88 GLN A C 1
ATOM 709 O O . GLN A 1 88 ? 5.761 -11.544 0.235 1.00 97.06 88 GLN A O 1
ATOM 714 N N . VAL A 1 89 ? 6.609 -10.155 -1.317 1.00 97.75 89 VAL A N 1
ATOM 715 C CA . VAL A 1 89 ? 5.695 -9.030 -1.073 1.00 97.75 89 VAL A CA 1
ATOM 716 C C . VAL A 1 89 ? 4.259 -9.420 -1.432 1.00 97.75 89 VAL A C 1
ATOM 718 O O . VAL A 1 89 ? 3.355 -9.200 -0.635 1.00 97.75 89 VAL A O 1
ATOM 721 N N . GLU A 1 90 ? 4.034 -10.065 -2.575 1.00 97.62 90 GLU A N 1
ATOM 722 C CA . GLU A 1 90 ? 2.707 -10.572 -2.958 1.00 97.62 90 GLU A CA 1
ATOM 723 C C . GLU A 1 90 ? 2.134 -11.539 -1.916 1.00 97.62 90 GLU A C 1
ATOM 725 O O . GLU A 1 90 ? 0.972 -11.414 -1.537 1.00 97.62 90 GLU A O 1
ATOM 730 N N . GLY A 1 91 ? 2.948 -12.468 -1.406 1.00 95.44 91 GLY A N 1
ATOM 731 C CA . GLY A 1 91 ? 2.528 -13.386 -0.347 1.00 95.44 91 GLY A CA 1
ATOM 732 C C . GLY A 1 91 ? 2.328 -12.707 1.012 1.00 95.44 91 GLY A C 1
ATOM 733 O O . GLY A 1 91 ? 1.391 -13.045 1.728 1.00 95.44 91 GLY A O 1
ATOM 734 N N . ALA A 1 92 ? 3.189 -11.750 1.360 1.00 92.75 92 ALA A N 1
ATOM 735 C CA . ALA A 1 92 ? 3.178 -11.037 2.635 1.00 92.75 92 ALA A CA 1
ATOM 736 C C . ALA A 1 92 ? 1.941 -10.142 2.791 1.00 92.75 92 ALA A C 1
ATOM 738 O O . ALA A 1 92 ? 1.331 -10.119 3.857 1.00 92.75 92 ALA A O 1
ATOM 739 N N . PHE A 1 93 ? 1.561 -9.424 1.733 1.00 94.94 93 PHE A N 1
ATOM 740 C CA . PHE A 1 93 ? 0.429 -8.495 1.749 1.00 94.94 93 PHE A CA 1
ATOM 741 C C . PHE A 1 93 ? -0.894 -9.131 1.314 1.00 94.94 93 PHE A C 1
ATOM 743 O O . PHE A 1 93 ? -1.930 -8.466 1.352 1.00 94.94 93 PHE A O 1
ATOM 750 N N . ALA A 1 94 ? -0.893 -10.412 0.934 1.00 91.50 94 ALA A N 1
ATOM 751 C CA . ALA A 1 94 ? -2.117 -11.135 0.631 1.00 91.50 94 ALA A CA 1
ATOM 752 C C . ALA A 1 94 ? -3.113 -11.040 1.807 1.00 91.50 94 ALA A C 1
ATOM 754 O O . ALA A 1 94 ? -2.716 -11.165 2.967 1.00 91.50 94 ALA A O 1
ATOM 755 N N . PRO A 1 95 ? -4.415 -10.855 1.535 1.00 92.94 95 PRO A N 1
ATOM 756 C CA . PRO A 1 95 ? -5.077 -10.880 0.221 1.00 92.94 95 PRO A CA 1
ATOM 757 C C . PRO A 1 95 ? -5.112 -9.530 -0.531 1.00 92.94 95 PRO A C 1
ATOM 759 O O . PRO A 1 95 ? -5.778 -9.438 -1.563 1.00 92.94 95 PRO A O 1
ATOM 762 N N . VAL A 1 96 ? -4.431 -8.485 -0.047 1.00 95.31 96 VAL A N 1
ATOM 763 C CA . VAL A 1 96 ? -4.363 -7.190 -0.744 1.00 95.31 96 VAL A CA 1
ATOM 764 C C . VAL A 1 96 ? -3.557 -7.345 -2.040 1.00 95.31 96 VAL A C 1
ATOM 766 O O . VAL A 1 96 ? -2.434 -7.852 -1.999 1.00 95.31 96 VAL A O 1
ATOM 769 N N . PRO A 1 97 ? -4.082 -6.918 -3.204 1.00 96.88 97 PRO A N 1
ATOM 770 C CA . PRO A 1 97 ? -3.360 -7.032 -4.461 1.00 96.88 97 PRO A CA 1
ATOM 771 C C . PRO A 1 97 ? -2.110 -6.148 -4.470 1.00 96.88 97 PRO A C 1
ATOM 773 O O . PRO A 1 97 ? -2.100 -5.036 -3.935 1.00 96.88 97 PRO A O 1
ATOM 776 N N . VAL A 1 98 ? -1.070 -6.628 -5.150 1.00 98.12 98 VAL A N 1
ATOM 777 C CA . VAL A 1 98 ? 0.146 -5.863 -5.437 1.00 98.12 98 VAL A CA 1
ATOM 778 C C . VAL A 1 98 ? 0.157 -5.507 -6.920 1.00 98.12 98 VAL A C 1
ATOM 780 O O . VAL A 1 98 ? -0.002 -6.373 -7.777 1.00 98.12 98 VAL A O 1
ATOM 783 N N . ARG A 1 99 ? 0.353 -4.227 -7.237 1.00 97.88 99 ARG A N 1
ATOM 784 C CA . ARG A 1 99 ? 0.596 -3.745 -8.603 1.00 97.88 99 ARG A CA 1
ATOM 785 C C . ARG A 1 99 ? 2.004 -3.198 -8.728 1.00 97.88 99 ARG A C 1
ATOM 787 O O . ARG A 1 99 ? 2.577 -2.698 -7.765 1.00 97.88 99 ARG A O 1
ATOM 794 N N . THR A 1 100 ? 2.553 -3.259 -9.931 1.00 97.62 100 THR A N 1
ATOM 795 C CA . THR A 1 100 ? 3.918 -2.816 -10.212 1.00 97.62 100 THR A CA 1
ATOM 796 C C . THR A 1 100 ? 3.937 -1.560 -11.065 1.00 97.62 100 THR A C 1
ATOM 798 O O . THR A 1 100 ? 3.181 -1.465 -12.027 1.00 97.62 100 THR A O 1
ATOM 801 N N . VAL A 1 101 ? 4.864 -0.647 -10.779 1.00 97.38 101 VAL A N 1
ATOM 802 C CA . VAL A 1 101 ? 5.181 0.491 -11.656 1.00 97.38 101 VAL A CA 1
ATOM 803 C C . VAL A 1 101 ? 6.614 0.331 -12.160 1.00 97.38 101 VAL A C 1
ATOM 805 O O . VAL A 1 101 ? 7.520 0.142 -11.339 1.00 97.38 101 VAL A O 1
ATOM 808 N N . PRO A 1 102 ? 6.855 0.388 -13.482 1.00 96.00 102 PRO A N 1
ATOM 809 C CA . PRO A 1 102 ? 8.194 0.234 -14.023 1.00 96.00 102 PRO A CA 1
ATOM 810 C C . PRO A 1 102 ? 9.100 1.396 -13.613 1.00 96.00 102 PRO A C 1
ATOM 812 O O . PRO A 1 102 ? 8.663 2.509 -13.316 1.00 96.00 102 PRO A O 1
ATOM 815 N N . PHE A 1 103 ? 10.399 1.137 -13.616 1.00 95.31 103 PHE A N 1
ATOM 816 C CA . PHE A 1 103 ? 11.407 2.176 -13.555 1.00 95.31 103 PHE A CA 1
ATOM 817 C C . PHE A 1 103 ? 11.498 2.858 -14.924 1.00 95.31 103 PHE A C 1
ATOM 819 O O . PHE A 1 103 ? 11.907 2.236 -15.903 1.00 95.31 103 PHE A O 1
ATOM 826 N N . PHE A 1 104 ? 11.100 4.126 -14.989 1.00 94.75 104 PHE A N 1
ATOM 827 C CA . PHE A 1 104 ? 11.186 4.930 -16.205 1.00 94.75 104 PHE A CA 1
ATOM 828 C C . PHE A 1 104 ? 12.613 5.451 -16.418 1.00 94.75 104 PHE A C 1
ATOM 830 O O . PHE A 1 104 ? 13.322 5.773 -15.467 1.00 94.75 104 PHE A O 1
ATOM 837 N N . ASP A 1 105 ? 13.021 5.576 -17.679 1.00 91.38 105 ASP A N 1
ATOM 838 C CA . ASP A 1 105 ? 14.338 6.076 -18.108 1.00 91.38 105 ASP A CA 1
ATOM 839 C C . ASP A 1 105 ? 14.474 7.611 -18.052 1.00 91.38 105 ASP A C 1
ATOM 841 O O . ASP A 1 105 ? 15.498 8.174 -18.440 1.00 91.38 105 ASP A O 1
ATOM 845 N N . ARG A 1 106 ? 13.430 8.292 -17.577 1.00 93.50 106 ARG A N 1
ATOM 846 C CA . ARG A 1 106 ? 13.293 9.747 -17.542 1.00 93.50 106 ARG A CA 1
ATOM 847 C C . ARG A 1 106 ? 12.492 10.184 -16.326 1.00 93.50 106 ARG A C 1
ATOM 849 O O . ARG A 1 106 ? 11.752 9.404 -15.728 1.00 93.50 106 ARG A O 1
ATOM 856 N N . GLU A 1 107 ? 12.611 11.459 -15.984 1.00 94.50 107 GLU A N 1
ATOM 857 C CA . GLU A 1 107 ? 11.809 12.050 -14.918 1.00 94.50 107 GLU A CA 1
ATOM 858 C C . GLU A 1 107 ? 10.328 12.125 -15.313 1.00 94.50 107 GLU A C 1
ATOM 860 O O . GLU A 1 107 ? 9.968 12.613 -16.387 1.00 94.50 107 GLU A O 1
ATOM 865 N N . MET A 1 108 ? 9.454 11.674 -14.411 1.00 95.44 108 MET A N 1
ATOM 866 C CA . MET A 1 108 ? 8.008 11.621 -14.639 1.00 95.44 108 MET A CA 1
ATOM 867 C C . MET A 1 108 ? 7.320 12.901 -14.154 1.00 95.44 108 MET A C 1
ATOM 869 O O . MET A 1 108 ? 6.495 12.880 -13.243 1.00 95.44 108 MET A O 1
ATOM 873 N N . VAL A 1 109 ? 7.702 14.034 -14.749 1.00 96.62 109 VAL A N 1
ATOM 874 C CA . VAL A 1 109 ? 7.214 15.372 -14.377 1.00 96.62 109 VAL A CA 1
ATOM 875 C C . VAL A 1 109 ? 6.236 15.910 -15.421 1.00 96.62 109 VAL A C 1
ATOM 877 O O . VAL A 1 109 ? 6.458 15.799 -16.625 1.00 96.62 109 VAL A O 1
ATOM 880 N N . GLY A 1 110 ? 5.160 16.540 -14.945 1.00 97.56 110 GLY A N 1
ATOM 881 C CA . GLY A 1 110 ? 4.101 17.100 -15.784 1.00 97.56 110 GLY A CA 1
ATOM 882 C C . GLY A 1 110 ? 2.983 16.100 -16.085 1.00 97.56 110 GLY A C 1
ATOM 883 O O . GLY A 1 110 ? 3.154 14.888 -15.980 1.00 97.56 110 GLY A O 1
ATOM 884 N N . MET A 1 111 ? 1.812 16.624 -16.451 1.00 97.75 111 MET A N 1
ATOM 885 C CA . MET A 1 111 ? 0.583 15.829 -16.576 1.00 97.75 111 MET A CA 1
ATOM 886 C C . MET A 1 111 ? 0.682 14.695 -17.597 1.00 97.75 111 MET A C 1
ATOM 888 O O . MET A 1 111 ? 0.137 13.624 -17.354 1.00 97.75 111 MET A O 1
ATOM 892 N N . ASP A 1 112 ? 1.389 14.899 -18.709 1.00 97.19 112 ASP A N 1
ATOM 893 C CA . ASP A 1 112 ? 1.528 13.863 -19.736 1.00 97.19 112 ASP A CA 1
ATOM 894 C C . ASP A 1 112 ? 2.348 12.678 -19.230 1.00 97.19 112 ASP A C 1
ATOM 896 O O . ASP A 1 112 ? 1.954 11.532 -19.414 1.00 97.19 112 ASP A O 1
ATOM 900 N N . ARG A 1 113 ? 3.425 12.944 -18.484 1.00 96.38 113 ARG A N 1
ATOM 901 C CA . ARG A 1 113 ? 4.238 11.887 -17.876 1.00 96.38 113 ARG A CA 1
ATOM 902 C C . ARG A 1 113 ? 3.509 11.207 -16.723 1.00 96.38 113 ARG A C 1
ATOM 904 O O . ARG A 1 113 ? 3.548 9.989 -16.607 1.00 96.38 113 ARG A O 1
ATOM 911 N N . LEU A 1 114 ? 2.787 11.962 -15.897 1.00 96.06 114 LEU A N 1
ATOM 912 C CA . LEU A 1 114 ? 1.954 11.370 -14.846 1.00 96.06 114 LEU A CA 1
ATOM 913 C C . LEU A 1 114 ? 0.843 10.480 -15.422 1.00 96.06 114 LEU A C 1
ATOM 915 O O . LEU A 1 114 ? 0.485 9.485 -14.795 1.00 96.06 114 LEU A O 1
ATOM 919 N N . ARG A 1 115 ? 0.341 10.786 -16.626 1.00 95.81 115 ARG A N 1
ATOM 920 C CA . ARG A 1 115 ? -0.599 9.915 -17.341 1.00 95.81 115 ARG A CA 1
ATOM 921 C C . ARG A 1 115 ? 0.045 8.583 -17.723 1.00 95.81 115 ARG A C 1
ATOM 923 O O . ARG A 1 115 ? -0.573 7.557 -17.482 1.00 95.81 115 ARG A O 1
ATOM 930 N N . GLU A 1 116 ? 1.295 8.579 -18.186 1.00 96.50 116 GLU A N 1
ATOM 931 C CA . GLU A 1 116 ? 2.042 7.336 -18.454 1.00 96.50 116 GLU A CA 1
ATOM 932 C C . GLU A 1 116 ? 2.230 6.481 -17.186 1.00 96.50 116 GLU A C 1
ATOM 934 O O . GLU A 1 116 ? 2.114 5.258 -17.236 1.00 96.50 116 GLU A O 1
ATOM 939 N N . VAL A 1 117 ? 2.476 7.107 -16.025 1.00 96.81 117 VAL A N 1
ATOM 940 C CA . VAL A 1 117 ? 2.525 6.387 -14.736 1.00 96.81 117 VAL A CA 1
ATOM 941 C C . VAL A 1 117 ? 1.159 5.789 -14.396 1.00 96.81 117 VAL A C 1
ATOM 943 O O . VAL A 1 117 ? 1.081 4.638 -13.970 1.00 96.81 117 VAL A O 1
ATOM 946 N N . GLY A 1 118 ? 0.086 6.559 -14.600 1.00 96.31 118 GLY A N 1
ATOM 947 C CA . GLY A 1 118 ? -1.287 6.098 -14.404 1.00 96.31 118 GLY A CA 1
ATOM 948 C C . GLY A 1 118 ? -1.643 4.917 -15.308 1.00 96.31 118 GLY A C 1
ATOM 949 O O . GLY A 1 118 ? -2.179 3.930 -14.818 1.00 96.31 118 GLY A O 1
ATOM 950 N N . GLU A 1 119 ? -1.283 4.976 -16.590 1.00 96.19 119 GLU A N 1
ATOM 951 C CA . GLU A 1 119 ? -1.480 3.889 -17.557 1.00 96.19 119 GLU A CA 1
ATOM 952 C C . GLU A 1 119 ? -0.681 2.639 -17.175 1.00 96.19 119 GLU A C 1
ATOM 954 O O . GLU A 1 119 ? -1.215 1.534 -17.226 1.00 96.19 119 GLU A O 1
ATOM 959 N N . ALA A 1 120 ? 0.567 2.792 -16.726 1.00 96.06 120 ALA A N 1
ATOM 960 C CA . ALA A 1 120 ? 1.373 1.660 -16.275 1.00 96.06 120 ALA A CA 1
ATOM 961 C C . ALA A 1 120 ? 0.816 1.001 -15.000 1.00 96.06 120 ALA A C 1
ATOM 963 O O . ALA A 1 120 ? 0.902 -0.217 -14.851 1.00 96.06 120 ALA A O 1
ATOM 964 N N . LEU A 1 121 ? 0.256 1.794 -14.080 1.00 96.69 121 LEU A N 1
ATOM 965 C CA . LEU A 1 121 ? -0.266 1.312 -12.800 1.00 96.69 121 LEU A CA 1
ATOM 966 C C . LEU A 1 121 ? -1.689 0.742 -12.912 1.00 96.69 121 LEU A C 1
ATOM 968 O O . LEU A 1 121 ? -2.002 -0.290 -12.315 1.00 96.69 121 LEU A O 1
ATOM 972 N N . PHE A 1 122 ? -2.571 1.420 -13.642 1.00 96.06 122 PHE A N 1
ATOM 973 C CA . PHE A 1 122 ? -3.998 1.101 -13.685 1.00 96.06 122 PHE A CA 1
ATOM 974 C C . PHE A 1 122 ? -4.445 0.477 -15.005 1.00 96.06 122 PHE A C 1
ATOM 976 O O . PHE A 1 122 ? -5.456 -0.216 -15.014 1.00 96.06 122 PHE A O 1
ATOM 983 N N . ALA A 1 123 ? -3.686 0.636 -16.092 1.00 93.31 123 ALA A N 1
ATOM 984 C CA . ALA A 1 123 ? -4.081 0.205 -17.430 1.00 93.31 123 ALA A CA 1
ATOM 985 C C . ALA A 1 123 ? -5.500 0.695 -17.777 1.00 93.31 123 ALA A C 1
ATOM 987 O O . ALA A 1 123 ? -5.729 1.899 -17.871 1.00 93.31 123 ALA A O 1
ATOM 988 N N . SER A 1 124 ? -6.446 -0.227 -17.966 1.00 92.06 124 SER A N 1
ATOM 989 C CA . SER A 1 124 ? -7.859 0.072 -18.222 1.00 92.06 124 SER A CA 1
ATOM 990 C C . SER A 1 124 ? -8.723 0.166 -16.962 1.00 92.06 124 SER A C 1
ATOM 992 O O . SER A 1 124 ? -9.912 0.457 -17.077 1.00 92.06 124 SER A O 1
ATOM 994 N N . ASP A 1 125 ? -8.170 -0.125 -15.784 1.00 95.62 125 ASP A N 1
ATOM 995 C CA . ASP A 1 125 ? -8.918 -0.092 -14.530 1.00 95.62 125 ASP A CA 1
ATOM 996 C C . ASP A 1 125 ? -9.135 1.344 -14.050 1.00 95.62 125 ASP A C 1
ATOM 998 O O . ASP A 1 125 ? -8.280 2.217 -14.202 1.00 95.62 125 ASP A O 1
ATOM 1002 N N . ASP A 1 126 ? -10.278 1.583 -13.409 1.00 94.19 126 ASP A N 1
ATOM 1003 C CA . ASP A 1 126 ? -10.575 2.873 -12.795 1.00 94.19 126 ASP A CA 1
ATOM 1004 C C . ASP A 1 126 ? -9.746 3.045 -11.503 1.00 94.19 126 ASP A C 1
ATOM 1006 O O . ASP A 1 126 ? -9.910 2.249 -10.568 1.00 94.19 126 ASP A O 1
ATOM 1010 N N . PRO A 1 127 ? -8.888 4.084 -11.397 1.00 93.25 127 PRO A N 1
ATOM 1011 C CA . PRO A 1 127 ? -8.060 4.323 -10.216 1.00 93.25 127 PRO A CA 1
ATOM 1012 C C . PRO A 1 127 ? -8.866 4.627 -8.946 1.00 93.25 127 PRO A C 1
ATOM 1014 O O . PRO A 1 127 ? -8.301 4.545 -7.852 1.00 93.25 127 PRO A O 1
ATOM 1017 N N . THR A 1 128 ? -10.152 4.969 -9.056 1.00 92.62 128 THR A N 1
ATOM 1018 C CA . THR A 1 128 ? -11.063 5.188 -7.919 1.00 92.62 128 THR A CA 1
ATOM 1019 C C . THR A 1 128 ? -11.675 3.895 -7.372 1.00 92.62 128 THR A C 1
ATOM 1021 O O . THR A 1 128 ? -12.281 3.907 -6.303 1.00 92.62 128 THR A O 1
ATOM 1024 N N . THR A 1 129 ? -11.475 2.766 -8.059 1.00 92.75 129 THR A N 1
ATOM 1025 C CA . THR A 1 129 ? -11.943 1.451 -7.606 1.00 92.75 129 THR A CA 1
ATOM 1026 C C . THR A 1 129 ? -11.230 1.026 -6.327 1.00 92.75 129 THR A C 1
ATOM 1028 O O . THR A 1 129 ? -10.016 1.171 -6.209 1.00 92.75 129 THR A O 1
ATOM 1031 N N . VAL A 1 130 ? -11.979 0.434 -5.396 1.00 93.19 130 VAL A N 1
ATOM 1032 C CA . VAL A 1 130 ? -11.422 -0.252 -4.224 1.00 93.19 130 VAL A CA 1
ATOM 1033 C C . VAL A 1 130 ? -11.044 -1.676 -4.626 1.00 93.19 130 VAL A C 1
ATOM 1035 O O . VAL A 1 130 ? -11.926 -2.488 -4.923 1.00 93.19 130 VAL A O 1
ATOM 1038 N N . PHE A 1 131 ? -9.746 -1.983 -4.651 1.00 93.81 131 PHE A N 1
ATOM 1039 C CA . PHE A 1 131 ? -9.244 -3.267 -5.167 1.00 93.81 131 PHE A CA 1
ATOM 1040 C C . PHE A 1 131 ? -9.323 -4.421 -4.161 1.00 93.81 131 PHE A C 1
ATOM 1042 O O . PHE A 1 131 ? -9.327 -5.586 -4.560 1.00 93.81 131 PHE A O 1
ATOM 1049 N N . TYR A 1 132 ? -9.440 -4.112 -2.872 1.00 93.25 132 TYR A N 1
ATOM 1050 C CA . TYR A 1 132 ? -9.667 -5.083 -1.811 1.00 93.25 132 TYR A CA 1
ATOM 1051 C C . TYR A 1 132 ? -10.459 -4.453 -0.662 1.00 93.25 132 TYR A C 1
ATOM 1053 O O . TYR A 1 132 ? -10.199 -3.321 -0.260 1.00 93.25 132 TYR A O 1
ATOM 1061 N N . ARG A 1 133 ? -11.429 -5.201 -0.125 1.00 88.00 133 ARG A N 1
ATOM 1062 C CA . ARG A 1 133 ? -12.251 -4.804 1.025 1.00 88.00 133 ARG A CA 1
ATOM 1063 C C . ARG A 1 133 ? -12.051 -5.795 2.170 1.00 88.00 133 ARG A C 1
ATOM 1065 O O . ARG A 1 133 ? -12.806 -6.756 2.302 1.00 88.00 133 ARG A O 1
ATOM 1072 N N . GLY A 1 134 ? -11.034 -5.549 2.988 1.00 79.50 134 GLY A N 1
ATOM 1073 C CA . GLY A 1 134 ? -10.816 -6.241 4.261 1.00 79.50 134 GLY A CA 1
ATOM 1074 C C . GLY A 1 134 ? -11.222 -5.374 5.446 1.00 79.50 134 GLY A C 1
ATOM 1075 O O . GLY A 1 134 ? -11.205 -4.146 5.356 1.00 79.50 134 GLY A O 1
ATOM 1076 N N . ARG A 1 135 ? -11.582 -6.009 6.565 1.00 72.06 135 ARG A N 1
ATOM 1077 C CA . ARG A 1 135 ? -11.795 -5.313 7.839 1.00 72.06 135 ARG A CA 1
ATOM 1078 C C . ARG A 1 135 ? -10.604 -5.575 8.750 1.00 72.06 135 ARG A C 1
ATOM 1080 O O . ARG A 1 135 ? -10.403 -6.730 9.109 1.00 72.06 135 ARG A O 1
ATOM 1087 N N . PRO A 1 136 ? -9.857 -4.541 9.164 1.00 76.19 136 PRO A N 1
ATOM 1088 C CA . PRO A 1 136 ? -8.664 -4.771 9.969 1.00 76.19 136 PRO A CA 1
ATOM 1089 C C . PRO A 1 136 ? -8.928 -5.294 11.383 1.00 76.19 136 PRO A C 1
ATOM 1091 O O . PRO A 1 136 ? -8.071 -5.936 11.991 1.00 76.19 136 PRO A O 1
ATOM 1094 N N . TYR A 1 137 ? -10.122 -5.027 11.916 1.00 81.69 137 TYR A N 1
ATOM 1095 C CA . TYR A 1 137 ? -10.590 -5.620 13.157 1.00 81.69 137 TYR A CA 1
ATOM 1096 C C . TYR A 1 137 ? -12.112 -5.759 13.178 1.00 81.69 137 TYR A C 1
ATOM 1098 O O . TYR A 1 137 ? -12.840 -5.084 12.446 1.00 81.69 137 TYR A O 1
ATOM 1106 N N . GLU A 1 138 ? -12.600 -6.629 14.055 1.00 83.50 138 GLU A N 1
ATOM 1107 C CA . GLU A 1 138 ? -14.021 -6.851 14.290 1.00 83.50 138 GLU A CA 1
ATOM 1108 C C . GLU A 1 138 ? -14.293 -7.046 15.784 1.00 83.50 138 GLU A C 1
ATOM 1110 O O . GLU A 1 138 ? -13.577 -7.777 16.471 1.00 83.50 138 GLU A O 1
ATOM 1115 N N . VAL A 1 139 ? -15.352 -6.408 16.291 1.00 84.69 139 VAL A N 1
ATOM 1116 C CA . VAL A 1 139 ? -15.865 -6.646 17.646 1.00 84.69 139 VAL A CA 1
ATOM 1117 C C . VAL A 1 139 ? -17.168 -7.423 17.543 1.00 84.69 139 VAL A C 1
ATOM 1119 O O . VAL A 1 139 ? -18.194 -6.892 17.121 1.00 84.69 139 VAL A O 1
ATOM 1122 N N . LEU A 1 140 ? -17.128 -8.685 17.954 1.00 86.69 140 LEU A N 1
ATOM 1123 C CA . LEU A 1 140 ? -18.275 -9.582 17.974 1.00 86.69 140 LEU A CA 1
ATOM 1124 C C . LEU A 1 140 ? -18.886 -9.615 19.373 1.00 86.69 140 LEU A C 1
ATOM 1126 O O . LEU A 1 140 ? -18.170 -9.623 20.375 1.00 86.69 140 LEU A O 1
ATOM 1130 N N . ARG A 1 141 ? -20.218 -9.657 19.443 1.00 87.38 141 ARG A N 1
ATOM 1131 C CA . ARG A 1 141 ? -20.961 -9.842 20.692 1.00 87.38 141 ARG A CA 1
ATOM 1132 C C . ARG A 1 141 ? -21.808 -11.102 20.590 1.00 87.38 141 ARG A C 1
ATOM 1134 O O . ARG A 1 141 ? -22.820 -11.105 19.898 1.00 87.38 141 ARG A O 1
ATOM 1141 N N . GLU A 1 142 ? -21.436 -12.134 21.334 1.00 89.00 142 GLU A N 1
ATOM 1142 C CA . GLU A 1 142 ? -22.135 -13.422 21.345 1.00 89.00 142 GLU A CA 1
ATOM 1143 C C . GLU A 1 142 ? -22.344 -13.892 22.786 1.00 89.00 142 GLU A C 1
ATOM 1145 O O . GLU A 1 142 ? -21.439 -13.820 23.613 1.00 89.00 142 GLU A O 1
ATOM 1150 N N . ASN A 1 143 ? -23.559 -14.345 23.118 1.00 85.81 143 ASN A N 1
ATOM 1151 C CA . ASN A 1 143 ? -23.902 -14.914 24.433 1.00 85.81 143 ASN A CA 1
ATOM 1152 C C . ASN A 1 143 ? -23.505 -14.045 25.649 1.00 85.81 143 ASN A C 1
ATOM 1154 O O . ASN A 1 143 ? -23.169 -14.556 26.715 1.00 85.81 143 ASN A O 1
ATOM 1158 N N . GLY A 1 144 ? -23.532 -12.717 25.499 1.00 86.69 144 GLY A N 1
ATOM 1159 C CA . GLY A 1 144 ? -23.153 -11.776 26.560 1.00 86.69 144 GLY A CA 1
ATOM 1160 C C . GLY A 1 144 ? -21.644 -11.550 26.720 1.00 86.69 144 GLY A C 1
ATOM 1161 O O . GLY A 1 144 ? -21.252 -10.779 27.594 1.00 86.69 144 GLY A O 1
ATOM 1162 N N . GLN A 1 145 ? -20.812 -12.161 25.875 1.00 88.38 145 GLN A N 1
ATOM 1163 C CA . GLN A 1 145 ? -19.369 -11.933 25.802 1.00 88.38 145 GLN A CA 1
ATOM 1164 C C . GLN A 1 145 ? -19.020 -11.054 24.595 1.00 88.38 145 GLN A C 1
ATOM 1166 O O . GLN A 1 145 ? -19.731 -11.048 23.590 1.00 88.38 145 GLN A O 1
ATOM 1171 N N . TYR A 1 146 ? -17.923 -10.303 24.709 1.00 84.69 146 TYR A N 1
ATOM 1172 C CA . TYR A 1 146 ? -17.345 -9.529 23.612 1.00 84.69 146 TYR A CA 1
ATOM 1173 C C . TYR A 1 146 ? -16.043 -10.189 23.159 1.00 84.69 146 TYR A C 1
ATOM 1175 O O . TYR A 1 146 ? -15.220 -10.573 23.990 1.00 84.69 146 TYR A O 1
ATOM 1183 N N . THR A 1 147 ? -15.844 -10.307 21.851 1.00 87.88 147 THR A N 1
ATOM 1184 C CA . THR A 1 147 ? -14.611 -10.816 21.244 1.00 87.88 147 THR A CA 1
ATOM 1185 C C . THR A 1 147 ? -14.079 -9.781 20.266 1.00 87.88 147 THR A C 1
ATOM 1187 O O . THR A 1 147 ? -14.753 -9.451 19.296 1.00 87.88 147 THR A O 1
ATOM 1190 N N . LEU A 1 148 ? -12.872 -9.276 20.524 1.00 86.62 148 LEU A N 1
ATOM 1191 C CA . LEU A 1 148 ? -12.132 -8.418 19.603 1.00 86.62 148 LEU A CA 1
ATOM 1192 C C . LEU A 1 148 ? -11.201 -9.298 18.763 1.00 86.62 148 LEU A C 1
ATOM 1194 O O . LEU A 1 148 ? -10.317 -9.960 19.307 1.00 86.62 148 LEU A O 1
ATOM 1198 N N . LYS A 1 149 ? -11.414 -9.312 17.449 1.00 87.69 149 LYS A N 1
ATOM 1199 C CA . LYS A 1 149 ? -10.511 -9.916 16.467 1.00 87.69 149 LYS A CA 1
ATOM 1200 C C . LYS A 1 149 ? -9.731 -8.792 15.802 1.00 87.69 149 LYS A C 1
ATOM 1202 O O . LYS A 1 149 ? -10.348 -7.900 15.236 1.00 87.69 149 LYS A O 1
ATOM 1207 N N . LEU A 1 150 ? -8.408 -8.831 15.890 1.00 84.94 150 LEU A N 1
ATOM 1208 C CA . LEU A 1 150 ? -7.498 -7.878 15.254 1.00 84.94 150 LEU A CA 1
ATOM 1209 C C . LEU A 1 150 ? -6.597 -8.654 14.301 1.00 84.94 150 LEU A C 1
ATOM 1211 O O . LEU A 1 150 ? -5.954 -9.620 14.720 1.00 84.94 150 LEU A O 1
ATOM 1215 N N . GLU A 1 151 ? -6.534 -8.231 13.047 1.00 84.69 151 GLU A N 1
ATOM 1216 C CA . GLU A 1 151 ? -5.537 -8.730 12.108 1.00 84.69 151 GLU A CA 1
ATOM 1217 C C . GLU A 1 151 ? -4.291 -7.857 12.231 1.00 84.69 151 GLU A C 1
ATOM 1219 O O . GLU A 1 151 ? -4.301 -6.694 11.847 1.00 84.69 151 GLU A O 1
ATOM 1224 N N . LEU A 1 152 ? -3.216 -8.405 12.804 1.00 86.19 152 LEU A N 1
ATOM 1225 C CA . LEU A 1 152 ? -1.934 -7.713 12.969 1.00 86.19 152 LEU A CA 1
ATOM 1226 C C . LEU A 1 152 ? -0.878 -8.363 12.072 1.00 86.19 152 LEU A C 1
ATOM 1228 O O . LEU A 1 152 ? -0.020 -9.098 12.566 1.00 86.19 152 LEU A O 1
ATOM 1232 N N . PRO A 1 153 ? -0.955 -8.150 10.746 1.00 85.44 153 PRO A N 1
ATOM 1233 C CA . PRO A 1 153 ? 0.033 -8.690 9.824 1.00 85.44 153 PRO A CA 1
ATOM 1234 C C . PRO A 1 153 ? 1.427 -8.194 10.220 1.00 85.44 153 PRO A C 1
ATOM 1236 O O . PRO A 1 153 ? 1.582 -7.058 10.668 1.00 85.44 153 PRO A O 1
ATOM 1239 N N . PHE A 1 154 ? 2.428 -9.063 10.072 1.00 88.81 154 PHE A N 1
ATOM 1240 C CA . PHE A 1 154 ? 3.849 -8.806 10.366 1.00 88.81 154 PHE A CA 1
ATOM 1241 C C . PHE A 1 154 ? 4.217 -8.598 11.843 1.00 88.81 154 PHE A C 1
ATOM 1243 O O . PHE A 1 154 ? 5.404 -8.565 12.160 1.00 88.81 154 PHE A O 1
ATOM 1250 N N . ALA A 1 155 ? 3.242 -8.512 12.752 1.00 86.44 155 ALA A N 1
ATOM 1251 C CA . ALA A 1 155 ? 3.513 -8.457 14.182 1.00 86.44 155 ALA A CA 1
ATOM 1252 C C . ALA A 1 155 ? 3.832 -9.856 14.722 1.00 86.44 155 ALA A C 1
ATOM 1254 O O . ALA A 1 155 ? 3.107 -10.826 14.472 1.00 86.44 155 ALA A O 1
ATOM 1255 N N . SER A 1 156 ? 4.905 -9.968 15.501 1.00 87.19 156 SER A N 1
ATOM 1256 C CA . SER A 1 156 ? 5.167 -11.162 16.294 1.00 87.19 156 SER A CA 1
ATOM 1257 C C . SER A 1 156 ? 4.408 -11.100 17.621 1.00 87.19 156 SER A C 1
ATOM 1259 O O . SER A 1 156 ? 3.946 -10.050 18.066 1.00 87.19 156 SER A O 1
ATOM 1261 N N . ARG A 1 157 ? 4.309 -12.240 18.312 1.00 84.44 157 ARG A N 1
ATOM 1262 C CA . ARG A 1 157 ? 3.703 -12.290 19.650 1.00 84.44 157 ARG A CA 1
ATOM 1263 C C . ARG A 1 157 ? 4.435 -11.398 20.661 1.00 84.44 157 ARG A C 1
ATOM 1265 O O . ARG A 1 157 ? 3.813 -10.941 21.611 1.00 84.44 157 ARG A O 1
ATOM 1272 N N . GLU A 1 158 ? 5.734 -11.191 20.476 1.00 89.12 158 GLU A N 1
ATOM 1273 C CA . GLU A 1 158 ? 6.573 -10.383 21.368 1.00 89.12 158 GLU A CA 1
ATOM 1274 C C . GLU A 1 158 ? 6.338 -8.879 21.170 1.00 89.12 158 GLU A C 1
ATOM 1276 O O . GLU A 1 158 ? 6.529 -8.104 22.105 1.00 89.12 158 GLU A O 1
ATOM 1281 N N . ASP A 1 159 ? 5.847 -8.485 19.990 1.00 85.06 159 ASP A N 1
ATOM 1282 C CA . ASP A 1 159 ? 5.519 -7.096 19.655 1.00 85.06 159 ASP A CA 1
ATOM 1283 C C . ASP A 1 159 ? 4.172 -6.643 20.246 1.00 85.06 159 ASP A C 1
ATOM 1285 O O . ASP A 1 159 ? 3.873 -5.450 20.253 1.00 85.06 159 ASP A O 1
ATOM 1289 N N . VAL A 1 160 ? 3.350 -7.576 20.746 1.00 85.25 160 VAL A N 1
ATOM 1290 C CA . VAL A 1 160 ? 1.989 -7.301 21.229 1.00 85.25 160 VAL A CA 1
ATOM 1291 C C . VAL A 1 160 ? 1.928 -7.377 22.752 1.00 85.25 160 VAL A C 1
ATOM 1293 O O . VAL A 1 160 ? 2.114 -8.443 23.347 1.00 85.25 160 VAL A O 1
ATOM 1296 N N . GLN A 1 161 ? 1.590 -6.258 23.397 1.00 85.69 161 GLN A N 1
ATOM 1297 C CA . GLN A 1 161 ? 1.404 -6.187 24.846 1.00 85.69 161 GLN A CA 1
ATOM 1298 C C . GLN A 1 161 ? -0.040 -5.850 25.188 1.00 85.69 161 GLN A C 1
ATOM 1300 O O . GLN A 1 161 ? -0.499 -4.738 24.980 1.00 85.69 161 GLN A O 1
ATOM 1305 N N . LEU A 1 162 ? -0.745 -6.808 25.786 1.00 87.00 162 LEU A N 1
ATOM 1306 C CA . LEU A 1 162 ? -2.111 -6.590 26.237 1.00 87.00 162 LEU A CA 1
ATOM 1307 C C . LEU A 1 162 ? -2.149 -6.276 27.728 1.00 87.00 162 LEU A C 1
ATOM 1309 O O . LEU A 1 162 ? -1.730 -7.085 28.559 1.00 87.00 162 LEU A O 1
ATOM 1313 N N . SER A 1 163 ? -2.715 -5.127 28.073 1.00 88.06 163 SER A N 1
ATOM 1314 C CA . SER A 1 163 ? -2.987 -4.737 29.453 1.00 88.06 163 SER A CA 1
ATOM 1315 C C . SER A 1 163 ? -4.447 -4.323 29.624 1.00 88.06 163 SER A C 1
ATOM 1317 O O . SER A 1 163 ? -5.157 -4.019 28.666 1.00 88.06 163 SER A O 1
ATOM 1319 N N . ARG A 1 164 ? -4.935 -4.365 30.864 1.00 85.06 164 ARG A N 1
ATOM 1320 C CA . ARG A 1 164 ? -6.299 -3.957 31.204 1.00 85.06 164 ARG A CA 1
ATOM 1321 C C . ARG A 1 164 ? -6.251 -2.870 32.262 1.00 85.06 164 ARG A C 1
ATOM 1323 O O . ARG A 1 164 ? -5.758 -3.110 33.364 1.00 85.06 164 ARG A O 1
ATOM 1330 N N . THR A 1 165 ? -6.851 -1.729 31.953 1.00 86.19 165 THR A N 1
ATOM 1331 C CA . THR A 1 165 ? -6.983 -0.600 32.875 1.00 86.19 165 THR A CA 1
ATOM 1332 C C . THR A 1 165 ? -8.466 -0.376 33.155 1.00 86.19 165 THR A C 1
ATOM 1334 O O . THR A 1 165 ? -9.202 0.194 32.357 1.00 86.19 165 THR A O 1
ATOM 1337 N N . GLY A 1 166 ? -8.947 -0.896 34.288 1.00 86.06 166 GLY A N 1
ATOM 1338 C CA . GLY A 1 166 ? -10.364 -0.825 34.658 1.00 86.06 166 GLY A CA 1
ATOM 1339 C C . GLY A 1 166 ? -11.271 -1.611 33.701 1.00 86.06 166 GLY A C 1
ATOM 1340 O O . GLY A 1 166 ? -11.268 -2.849 33.693 1.00 86.06 166 GLY A O 1
ATOM 1341 N N . GLN A 1 167 ? -12.086 -0.890 32.928 1.00 79.81 167 GLN A N 1
ATOM 1342 C CA . GLN A 1 167 ? -12.979 -1.460 31.908 1.00 79.81 167 GLN A CA 1
ATOM 1343 C C . GLN A 1 167 ? -12.395 -1.394 30.488 1.00 79.81 167 GLN A C 1
ATOM 1345 O O . GLN A 1 167 ? -13.029 -1.883 29.558 1.00 79.81 167 GLN A O 1
ATOM 1350 N N . GLU A 1 168 ? -11.190 -0.846 30.325 1.00 77.69 168 GLU A N 1
ATOM 1351 C CA . GLU A 1 168 ? -10.531 -0.683 29.031 1.00 77.69 168 GLU A CA 1
ATOM 1352 C C . GLU A 1 168 ? -9.467 -1.764 28.815 1.00 77.69 168 GLU A C 1
ATOM 1354 O O . GLU A 1 168 ? -8.737 -2.146 29.738 1.00 77.69 168 GLU A O 1
ATOM 1359 N N . LEU A 1 169 ? -9.387 -2.255 27.580 1.00 79.75 169 LEU A N 1
ATOM 1360 C CA . LEU A 1 169 ? -8.287 -3.071 27.074 1.00 79.75 169 LEU A CA 1
ATOM 1361 C C . LEU A 1 169 ? -7.335 -2.148 26.313 1.00 79.75 169 LEU A C 1
ATOM 1363 O O . LEU A 1 169 ? -7.777 -1.400 25.445 1.00 79.75 169 LEU A O 1
ATOM 1367 N N . VAL A 1 170 ? -6.051 -2.206 26.653 1.00 81.44 170 VAL A N 1
ATOM 1368 C CA . VAL A 1 170 ? -4.983 -1.434 26.012 1.00 81.44 170 VAL A CA 1
ATOM 1369 C C . VAL A 1 170 ? -4.037 -2.425 25.351 1.00 81.44 170 VAL A C 1
ATOM 1371 O O . VAL A 1 170 ? -3.566 -3.354 26.016 1.00 81.44 170 VAL A O 1
ATOM 1374 N N . LEU A 1 171 ? -3.815 -2.234 24.053 1.00 77.62 171 LEU A N 1
ATOM 1375 C CA . LEU A 1 171 ? -2.997 -3.075 23.186 1.00 77.62 171 LEU A CA 1
ATOM 1376 C C . LEU A 1 171 ? -1.846 -2.256 22.597 1.00 77.62 171 LEU A C 1
ATOM 1378 O O . LEU A 1 171 ? -2.075 -1.046 22.357 1.00 77.62 171 LEU A O 1
#

Secondary structure (DSSP, 8-state):
-HHHHHHHHHHHHHHHHHHHHHT-TTT--EEEEEESSHHHHHHHHHHHHHHHHTT--EEEEEEEEEPPTT--GGGHHHHHHHHHHHHHHHHHHTTS-EEEEE--SS---SHHHHHHHHHHHHTTS-TTS-S----SEEEEEETT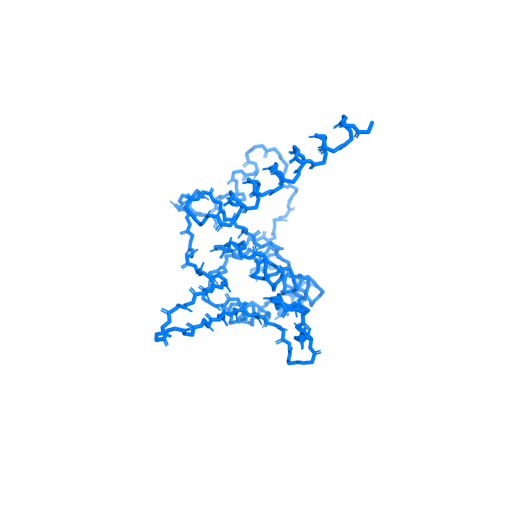EEEEEE--TT--GGG---EEETTEEE-

Foldseek 3Di:
DVVVVVVVVVVVVVVVVVLVQQLDPVRHEDEAEAELDPVRLVVSLVVVLVCLVSNGHHQEYEHEAQEDPPDPPVCPVVNVSSVVRPVVSCVQPPPRYYFYFHRDPDDQDDDVSVVVRVCRGAVPHDPPDRNDDDTQWDWDADPNDIDIDGDRRPDDPVNDDWDDDPPDIDD

pLDDT: mean 91.48, std 5.88, range [59.5, 98.5]

Sequence (171 aa):
KDEVFAAAERLLARLDRLHKLLADPELTAVRVVLALEKLSIAEAERSFTYFHLFGYPSDLVIANRILPPDVGGYFAELRRLQQQYLPQVEGAFAPVPVRTVPFFDREMVGMDRLREVGEALFASDDPTTVFYRGRPYEVLRENGQYTLKLELPFASREDVQLSRTGQELVL